Protein AF-A0A957RUN6-F1 (afdb_monomer_lite)

Radius of gyration: 14.37 Å; chains: 1; bounding box: 27×44×25 Å

Sequence (60 aa):
MSLYVETTLEQRIQQVLDEYRPTLYMDGGDVEVLRVDEKGVAHLKMLGACIDCPISLLTM

pLDDT: mean 74.86, std 15.22, range [43.34, 89.62]

Foldseek 3Di:
DPPPPVQPLVNVVVVVQVVCQVVQVVVQKHKDFPDADPVRDTDIDIGGCVVVVPCVVVPD

Structure (mmCIF, N/CA/C/O backbone):
data_AF-A0A957RUN6-F1
#
_entry.id   AF-A0A957RUN6-F1
#
loop_
_atom_site.group_PDB
_atom_site.id
_atom_site.type_symbol
_atom_site.label_atom_id
_atom_site.label_alt_id
_atom_site.label_comp_id
_atom_site.label_asym_id
_atom_site.label_entity_id
_atom_site.label_seq_id
_atom_site.pdbx_PDB_ins_code
_atom_site.Cartn_x
_atom_site.Cartn_y
_atom_site.Cartn_z
_atom_site.occupancy
_atom_site.B_iso_or_equiv
_atom_site.auth_seq_id
_atom_site.auth_comp_id
_atom_site.auth_asym_id
_atom_site.auth_atom_id
_atom_site.pdbx_PDB_model_num
ATOM 1 N N . MET A 1 1 ? -10.435 29.304 14.954 1.00 45.12 1 MET A N 1
ATOM 2 C CA . MET A 1 1 ? -10.157 28.578 13.699 1.00 45.12 1 MET A CA 1
ATOM 3 C C . MET A 1 1 ? -9.630 27.191 14.067 1.00 45.12 1 MET A C 1
ATOM 5 O O . MET A 1 1 ? -8.429 26.975 14.053 1.00 45.12 1 MET A O 1
ATOM 9 N N . SER A 1 2 ? -10.508 26.295 14.529 1.00 43.75 2 SER A N 1
ATOM 10 C CA . SER A 1 2 ? -10.123 24.915 14.855 1.00 43.75 2 SER A CA 1
ATOM 11 C C . SER A 1 2 ? -10.317 24.084 13.593 1.00 43.75 2 SER A C 1
ATOM 13 O O . SER A 1 2 ? -11.428 23.655 13.301 1.00 43.75 2 SER A O 1
ATOM 15 N N . LEU A 1 3 ? -9.263 23.962 12.790 1.00 53.19 3 LEU A N 1
ATOM 16 C CA . LEU A 1 3 ? -9.219 23.036 11.660 1.00 53.19 3 LEU A CA 1
ATOM 17 C C . LEU A 1 3 ? -8.691 21.698 12.182 1.00 53.19 3 LEU A C 1
ATOM 19 O O . LEU A 1 3 ? -7.557 21.320 11.912 1.00 53.19 3 LEU A O 1
ATOM 23 N N . TYR A 1 4 ? -9.504 20.999 12.972 1.00 54.44 4 TYR A N 1
ATOM 24 C CA . TYR A 1 4 ? -9.349 19.555 13.090 1.00 54.44 4 TYR A CA 1
ATOM 25 C C . TYR A 1 4 ? -10.049 18.964 11.874 1.00 54.44 4 TYR A C 1
ATOM 27 O O . TYR A 1 4 ? -11.263 18.788 11.859 1.00 54.44 4 TYR A O 1
ATOM 35 N N . VAL A 1 5 ? -9.277 18.739 10.813 1.00 57.00 5 VAL A N 1
ATOM 36 C CA . VAL A 1 5 ? -9.681 17.773 9.799 1.00 57.00 5 VAL A CA 1
ATOM 37 C C . VAL A 1 5 ? -9.645 16.436 10.526 1.00 57.00 5 VAL A C 1
ATOM 39 O O . VAL A 1 5 ? -8.571 15.965 10.897 1.00 57.00 5 VAL A O 1
ATOM 42 N N . GLU A 1 6 ? -10.811 15.876 10.837 1.00 55.16 6 GLU A N 1
ATOM 43 C CA . GLU A 1 6 ? -10.917 14.492 11.292 1.00 55.16 6 GLU A CA 1
ATOM 44 C C . GLU A 1 6 ? -10.470 13.603 10.128 1.00 55.16 6 GLU A C 1
ATOM 46 O O . GLU A 1 6 ? -11.269 13.187 9.293 1.00 55.16 6 GLU A O 1
ATOM 51 N N . THR A 1 7 ? -9.158 13.392 10.005 1.00 60.88 7 THR A N 1
ATOM 52 C CA . THR A 1 7 ? -8.587 12.527 8.977 1.00 60.88 7 THR A CA 1
ATOM 53 C C . THR A 1 7 ? -9.074 11.113 9.263 1.00 60.88 7 THR A C 1
ATOM 55 O O . THR A 1 7 ? -8.662 10.489 10.247 1.00 60.88 7 THR A O 1
ATOM 58 N N . THR A 1 8 ? -9.984 10.624 8.422 1.00 82.00 8 THR A N 1
ATOM 59 C CA . THR A 1 8 ? -10.496 9.250 8.495 1.00 82.00 8 THR A CA 1
ATOM 60 C C . THR A 1 8 ? -9.332 8.256 8.458 1.00 82.00 8 THR A C 1
ATOM 62 O O . THR A 1 8 ? -8.255 8.562 7.937 1.00 82.00 8 THR A O 1
ATOM 65 N N . LEU A 1 9 ? -9.511 7.057 9.028 1.00 83.81 9 LEU A N 1
ATOM 66 C CA . LEU A 1 9 ? -8.454 6.033 9.032 1.00 83.81 9 LEU A CA 1
ATOM 67 C C . LEU A 1 9 ? -7.933 5.775 7.608 1.00 83.81 9 LEU A C 1
ATOM 69 O O . LEU A 1 9 ? -6.730 5.669 7.405 1.00 83.81 9 LEU A O 1
ATOM 73 N N . GLU A 1 10 ? -8.841 5.766 6.633 1.00 83.06 10 GLU A N 1
ATOM 74 C CA . GLU A 1 10 ? -8.552 5.639 5.204 1.00 83.06 10 GLU A CA 1
ATOM 75 C C . GLU A 1 10 ? -7.621 6.741 4.704 1.00 83.06 10 GLU A C 1
ATOM 77 O O . GLU A 1 10 ? -6.591 6.447 4.107 1.00 83.06 10 GLU A O 1
ATOM 82 N N . GLN A 1 11 ? -7.918 8.006 5.008 1.00 84.88 11 GLN A N 1
ATOM 83 C CA . GLN A 1 11 ? -7.055 9.122 4.620 1.00 84.88 11 GLN A CA 1
ATOM 84 C C . GLN A 1 11 ? -5.675 9.045 5.285 1.00 84.88 11 GLN A C 1
ATOM 86 O O . GLN A 1 11 ? -4.676 9.358 4.644 1.00 84.88 11 GLN A O 1
ATOM 91 N N . ARG A 1 12 ? -5.595 8.594 6.545 1.00 87.12 12 ARG A N 1
ATOM 92 C CA . ARG A 1 12 ? -4.303 8.398 7.229 1.00 87.12 12 ARG A CA 1
ATOM 93 C C . ARG A 1 12 ? -3.485 7.296 6.566 1.00 87.12 12 ARG A C 1
ATOM 95 O O . ARG A 1 12 ? -2.287 7.467 6.371 1.00 87.12 12 ARG A O 1
ATOM 102 N N . ILE A 1 13 ? -4.131 6.184 6.218 1.00 86.75 13 ILE A N 1
ATOM 103 C CA . ILE A 1 13 ? -3.497 5.080 5.493 1.00 86.75 13 ILE A CA 1
ATOM 104 C C . ILE A 1 13 ? -3.008 5.576 4.132 1.00 86.75 13 ILE A C 1
ATOM 106 O O . ILE A 1 13 ? -1.856 5.338 3.788 1.00 86.75 13 ILE A O 1
ATOM 110 N N . GLN A 1 14 ? -3.837 6.323 3.402 1.00 86.06 14 GLN A N 1
ATOM 111 C CA . GLN A 1 14 ? -3.486 6.861 2.091 1.00 86.06 14 GLN A CA 1
ATOM 112 C C . GLN A 1 14 ? -2.258 7.776 2.154 1.00 86.06 14 GLN A C 1
ATOM 114 O O . GLN A 1 14 ? -1.342 7.605 1.359 1.00 86.06 14 GLN A O 1
ATOM 119 N N . GLN A 1 15 ? -2.202 8.692 3.129 1.00 88.38 15 GLN A N 1
ATOM 120 C CA . GLN A 1 15 ? -1.055 9.591 3.300 1.00 88.38 15 GLN A CA 1
ATOM 121 C C . GLN A 1 15 ? 0.244 8.825 3.549 1.00 88.38 15 GLN A C 1
ATOM 123 O O . GLN A 1 15 ? 1.238 9.082 2.879 1.00 88.38 15 GLN A O 1
ATOM 128 N N . VAL A 1 16 ? 0.218 7.853 4.466 1.00 89.12 16 VAL A N 1
ATOM 129 C CA . VAL A 1 16 ? 1.400 7.030 4.753 1.00 89.12 16 VAL A CA 1
ATOM 130 C C . VAL A 1 16 ? 1.803 6.230 3.516 1.00 89.12 16 VAL A C 1
ATOM 132 O O . VAL A 1 16 ? 2.980 6.161 3.183 1.00 89.12 16 VAL A O 1
ATOM 135 N N . LEU A 1 17 ? 0.846 5.641 2.800 1.00 87.56 17 LEU A N 1
ATOM 136 C CA . LEU A 1 17 ? 1.147 4.882 1.588 1.00 87.56 17 LEU A CA 1
ATOM 137 C C . LEU A 1 17 ? 1.745 5.759 0.487 1.00 87.56 17 LEU A C 1
ATOM 139 O O . LEU A 1 17 ? 2.698 5.328 -0.158 1.00 87.56 17 LEU A O 1
ATOM 143 N N . ASP A 1 18 ? 1.257 6.986 0.309 1.00 88.44 18 ASP A N 1
ATOM 144 C CA . ASP A 1 18 ? 1.810 7.936 -0.661 1.00 88.44 18 ASP A CA 1
ATOM 145 C C . ASP A 1 18 ? 3.267 8.316 -0.338 1.00 88.44 18 ASP A C 1
ATOM 147 O O . ASP A 1 18 ? 4.070 8.483 -1.257 1.00 88.44 18 ASP A O 1
ATOM 151 N N . GLU A 1 19 ? 3.649 8.371 0.943 1.00 89.62 19 GLU A N 1
ATOM 152 C CA . GLU A 1 19 ? 5.048 8.570 1.356 1.00 89.62 19 GLU A CA 1
ATOM 153 C C . GLU A 1 19 ? 5.947 7.366 1.017 1.00 89.62 19 GLU A C 1
ATOM 155 O O . GLU A 1 19 ? 7.120 7.548 0.688 1.00 89.62 1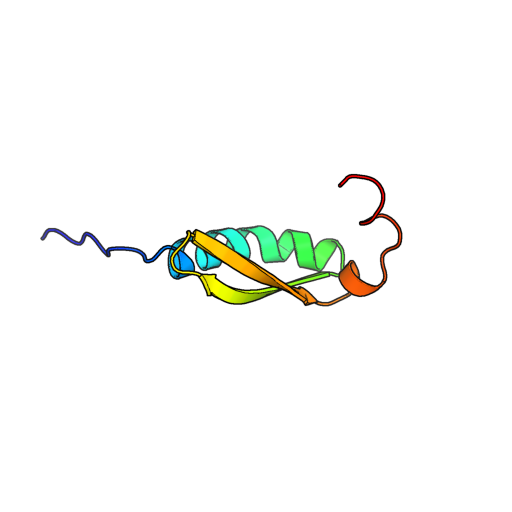9 GLU A O 1
ATOM 160 N N . TYR A 1 20 ? 5.408 6.142 1.052 1.00 86.25 20 TYR A N 1
ATOM 161 C CA . TYR A 1 20 ? 6.154 4.907 0.767 1.00 86.25 20 TYR A CA 1
ATOM 162 C C . TYR A 1 20 ? 6.146 4.486 -0.709 1.00 86.25 20 TYR A C 1
ATOM 164 O O . TYR A 1 20 ? 7.031 3.737 -1.130 1.00 86.25 20 TYR A O 1
ATOM 172 N N . ARG A 1 21 ? 5.202 4.979 -1.520 1.00 87.25 21 ARG A N 1
ATOM 173 C CA . ARG A 1 21 ? 5.148 4.727 -2.970 1.00 87.25 21 ARG A CA 1
ATOM 174 C C . ARG A 1 21 ? 6.473 4.888 -3.713 1.00 87.25 21 ARG A C 1
ATOM 176 O O . ARG A 1 21 ? 6.780 3.997 -4.498 1.00 87.25 21 ARG A O 1
ATOM 183 N N . PRO A 1 22 ? 7.285 5.944 -3.512 1.00 86.81 22 PRO A N 1
ATOM 184 C CA . PRO A 1 22 ? 8.572 6.045 -4.197 1.00 86.81 22 PRO A CA 1
ATOM 185 C C . PRO A 1 22 ? 9.478 4.843 -3.913 1.00 86.81 22 PRO A C 1
ATOM 187 O O . PRO A 1 22 ? 10.113 4.344 -4.834 1.00 86.81 22 PRO A O 1
ATOM 190 N N . THR A 1 23 ? 9.507 4.334 -2.681 1.00 84.38 23 THR A N 1
ATOM 191 C CA . THR A 1 23 ? 10.273 3.128 -2.336 1.00 84.38 23 THR A CA 1
ATOM 192 C C . THR A 1 23 ? 9.670 1.882 -2.976 1.00 84.38 23 THR A C 1
ATOM 194 O O . THR A 1 23 ? 10.399 1.108 -3.587 1.00 84.38 23 THR A O 1
ATOM 197 N N . LEU A 1 24 ? 8.344 1.729 -2.926 1.00 83.06 24 LEU A N 1
ATOM 198 C CA . LEU A 1 24 ? 7.653 0.603 -3.562 1.00 83.06 24 LEU A CA 1
ATOM 199 C C . LEU A 1 24 ? 7.927 0.556 -5.073 1.00 83.06 24 LEU A C 1
ATOM 201 O O . LEU A 1 24 ? 8.267 -0.503 -5.593 1.00 83.06 24 LEU A O 1
ATOM 205 N N . TYR A 1 25 ? 7.881 1.703 -5.758 1.00 83.88 25 TYR A N 1
ATOM 206 C CA . TYR A 1 25 ? 8.203 1.796 -7.183 1.00 83.88 25 TYR A CA 1
ATOM 207 C C . TYR A 1 25 ? 9.663 1.450 -7.483 1.00 83.88 25 TYR A C 1
ATOM 209 O O . TYR A 1 25 ? 9.933 0.817 -8.504 1.00 83.88 25 TYR A O 1
ATOM 217 N N . MET A 1 26 ? 10.601 1.836 -6.610 1.00 82.31 26 MET A N 1
ATOM 218 C CA . MET A 1 26 ? 12.017 1.461 -6.742 1.00 82.31 26 MET A CA 1
ATOM 219 C C . MET A 1 26 ? 12.216 -0.054 -6.614 1.00 82.31 26 MET A C 1
ATOM 221 O O . MET A 1 26 ? 13.030 -0.621 -7.341 1.00 82.31 26 MET A O 1
ATOM 225 N N . ASP A 1 27 ? 11.416 -0.708 -5.771 1.00 81.00 27 ASP A N 1
ATOM 226 C CA . ASP A 1 27 ? 11.357 -2.169 -5.641 1.00 81.00 27 ASP A CA 1
ATOM 227 C C . ASP A 1 27 ? 10.530 -2.838 -6.765 1.00 81.00 27 ASP A C 1
ATOM 229 O O . ASP A 1 27 ? 10.359 -4.059 -6.794 1.00 81.00 27 ASP A O 1
ATOM 233 N N . GLY A 1 28 ? 10.022 -2.053 -7.723 1.00 78.62 28 GLY A N 1
ATOM 234 C CA . GLY A 1 28 ? 9.229 -2.521 -8.861 1.00 78.62 28 GLY A CA 1
ATOM 235 C C . GLY A 1 28 ? 7.777 -2.869 -8.523 1.00 78.62 28 GLY A C 1
ATOM 236 O O . GLY A 1 28 ? 7.096 -3.487 -9.345 1.00 78.62 28 GLY A O 1
ATOM 237 N N . GLY A 1 29 ? 7.298 -2.505 -7.335 1.00 82.56 29 GLY A N 1
ATOM 238 C CA . GLY A 1 29 ? 5.933 -2.716 -6.859 1.00 82.56 29 GLY A CA 1
ATOM 239 C C . GLY A 1 29 ? 5.150 -1.418 -6.656 1.00 82.56 29 GLY A C 1
ATOM 240 O O . GLY A 1 29 ? 5.649 -0.317 -6.856 1.00 82.56 29 GLY A O 1
ATOM 241 N N . ASP A 1 30 ? 3.891 -1.555 -6.261 1.00 84.81 30 ASP A N 1
ATOM 242 C CA . ASP A 1 30 ? 3.031 -0.475 -5.771 1.00 84.81 30 ASP A CA 1
ATOM 243 C C . ASP A 1 30 ? 1.895 -1.101 -4.942 1.00 84.81 30 ASP A C 1
ATOM 245 O O . ASP A 1 30 ? 1.749 -2.327 -4.888 1.00 84.81 30 ASP A O 1
ATOM 249 N N . VAL A 1 31 ? 1.089 -0.288 -4.271 1.00 86.12 31 VAL A N 1
ATOM 250 C CA . VAL A 1 31 ? -0.030 -0.754 -3.456 1.00 86.12 31 VAL A CA 1
ATOM 251 C C . VAL A 1 31 ? -1.245 0.154 -3.614 1.00 86.12 31 VAL A C 1
ATOM 253 O O . VAL A 1 31 ? -1.152 1.382 -3.689 1.00 86.12 31 VAL A O 1
ATOM 256 N N . GLU A 1 32 ? -2.412 -0.475 -3.674 1.00 86.25 32 GLU A N 1
ATOM 257 C CA . GLU A 1 32 ? -3.709 0.179 -3.796 1.00 86.25 32 GLU A CA 1
ATOM 258 C C . GLU A 1 32 ? -4.598 -0.212 -2.611 1.00 86.25 32 GLU A C 1
ATOM 260 O O . GLU A 1 32 ? -4.735 -1.391 -2.282 1.00 86.25 32 GLU A O 1
ATOM 265 N N . VAL A 1 33 ? -5.211 0.777 -1.956 1.00 87.94 33 VAL A N 1
ATOM 266 C CA . VAL A 1 33 ? -6.169 0.542 -0.867 1.00 87.94 33 VAL A CA 1
ATOM 267 C C . VAL A 1 33 ? -7.529 0.224 -1.473 1.00 87.94 33 VAL A C 1
ATOM 269 O O . VAL A 1 33 ? -8.095 1.049 -2.183 1.00 87.94 33 VAL A O 1
ATOM 272 N N . LEU A 1 34 ? -8.069 -0.961 -1.185 1.00 87.88 34 LEU A N 1
ATOM 273 C CA . LEU A 1 34 ? -9.391 -1.366 -1.669 1.00 87.88 34 LEU A CA 1
ATOM 274 C C . LEU A 1 34 ? -10.504 -0.896 -0.732 1.00 87.88 34 LEU A C 1
ATOM 276 O O . LEU A 1 34 ? -11.543 -0.426 -1.186 1.00 87.88 34 LEU A O 1
ATOM 280 N N . ARG A 1 35 ? -10.312 -1.103 0.574 1.00 85.56 35 ARG A N 1
ATOM 281 C CA . ARG A 1 35 ? -11.281 -0.761 1.624 1.00 85.56 35 ARG A CA 1
ATOM 282 C C . ARG A 1 35 ? -10.642 -0.844 2.999 1.00 85.56 35 ARG A C 1
ATOM 284 O O . ARG A 1 35 ? -9.713 -1.623 3.211 1.00 85.56 35 ARG A O 1
ATOM 291 N N . VAL A 1 36 ? -11.217 -0.120 3.947 1.00 86.38 36 VAL A N 1
ATOM 292 C CA . VAL A 1 36 ? -10.942 -0.281 5.373 1.00 86.38 36 VAL A CA 1
ATOM 293 C C . VAL A 1 36 ? -12.224 -0.727 6.062 1.00 86.38 36 VAL A C 1
ATOM 295 O O . VAL A 1 36 ? -13.264 -0.086 5.935 1.00 86.38 36 VAL A O 1
ATOM 298 N N . ASP A 1 37 ? -12.165 -1.845 6.777 1.00 86.31 37 ASP A N 1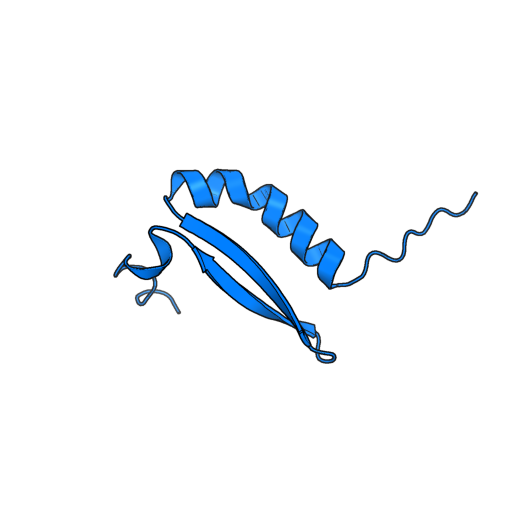
ATOM 299 C CA . ASP A 1 37 ? -13.314 -2.346 7.525 1.00 86.31 37 ASP A CA 1
ATOM 300 C C . ASP A 1 37 ? -13.562 -1.520 8.794 1.00 86.31 37 ASP A C 1
ATOM 302 O O . ASP A 1 37 ? -12.649 -0.928 9.365 1.00 86.31 37 ASP A O 1
ATOM 306 N N . GLU A 1 38 ? -14.787 -1.579 9.316 1.00 82.31 38 GLU A N 1
ATOM 307 C CA . GLU A 1 38 ? -15.209 -0.941 10.578 1.00 82.31 38 GLU A CA 1
ATOM 308 C C . GLU A 1 38 ? -14.374 -1.356 11.808 1.00 82.31 38 GLU A C 1
ATOM 310 O O . GLU A 1 38 ? -14.366 -0.674 12.830 1.00 82.31 38 GLU A O 1
ATOM 315 N N . LYS A 1 39 ? -13.629 -2.462 11.696 1.00 84.75 39 LYS A N 1
ATOM 316 C CA . LYS A 1 39 ? -12.676 -2.958 12.702 1.00 84.75 39 LYS A CA 1
ATOM 317 C C . LYS A 1 39 ? -11.260 -2.379 12.550 1.00 84.75 39 LYS A C 1
ATOM 319 O O . LYS A 1 39 ? -10.372 -2.768 13.301 1.00 84.75 39 LYS A O 1
ATOM 324 N N . GLY A 1 40 ? -11.034 -1.498 11.574 1.00 82.12 40 GLY A N 1
ATOM 325 C CA . GLY A 1 40 ? -9.735 -0.887 11.280 1.00 82.12 40 GLY A CA 1
ATOM 326 C C . GLY A 1 40 ? -8.786 -1.753 10.445 1.00 82.12 40 GLY A C 1
ATOM 327 O O . GLY A 1 40 ? -7.586 -1.494 10.432 1.00 82.12 40 GLY A O 1
ATOM 328 N N . VAL A 1 41 ? -9.294 -2.783 9.759 1.00 86.56 41 VAL A N 1
ATOM 329 C CA . VAL A 1 41 ? -8.488 -3.656 8.889 1.00 86.56 41 VAL A CA 1
ATOM 330 C C . VAL A 1 41 ? -8.484 -3.096 7.470 1.00 86.56 41 VAL A C 1
ATOM 332 O O . VAL A 1 41 ? -9.543 -2.976 6.857 1.00 86.56 41 VAL A O 1
ATOM 335 N N . ALA A 1 42 ? -7.302 -2.768 6.948 1.00 86.50 42 ALA A N 1
ATOM 336 C CA . ALA A 1 42 ? -7.124 -2.301 5.578 1.00 86.50 42 ALA A CA 1
ATOM 337 C C . ALA A 1 42 ? -6.893 -3.478 4.625 1.00 86.50 42 ALA A C 1
ATOM 339 O O . ALA A 1 42 ? -5.962 -4.264 4.802 1.00 86.50 42 ALA A O 1
ATOM 340 N N . HIS A 1 43 ? -7.726 -3.577 3.595 1.00 86.50 43 HIS A N 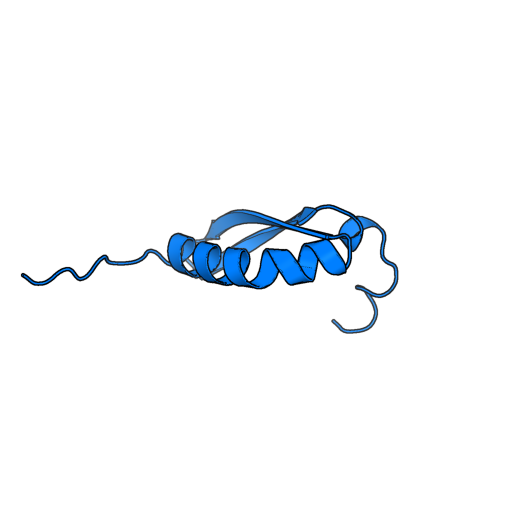1
ATOM 341 C CA . HIS A 1 43 ? -7.551 -4.520 2.498 1.00 86.50 43 HIS A CA 1
ATOM 342 C C . HIS A 1 43 ? -6.803 -3.820 1.378 1.00 86.50 43 HIS A C 1
ATOM 344 O O . HIS A 1 43 ? -7.274 -2.817 0.836 1.00 86.50 43 HIS A O 1
ATOM 350 N N . LEU A 1 44 ? -5.637 -4.357 1.044 1.00 87.19 44 LEU A N 1
ATOM 351 C CA . LEU A 1 44 ? -4.736 -3.793 0.053 1.00 87.19 44 LEU A CA 1
ATOM 352 C C . LEU A 1 44 ? -4.608 -4.741 -1.136 1.00 87.19 44 LEU A C 1
ATOM 354 O O . LEU A 1 44 ? -4.617 -5.964 -0.982 1.00 87.19 44 LEU A O 1
ATOM 358 N N . LYS A 1 45 ? -4.448 -4.166 -2.321 1.00 84.00 45 LYS A N 1
ATOM 359 C CA . LYS A 1 45 ? -4.038 -4.871 -3.526 1.00 84.00 45 LYS A CA 1
ATOM 360 C C . LYS 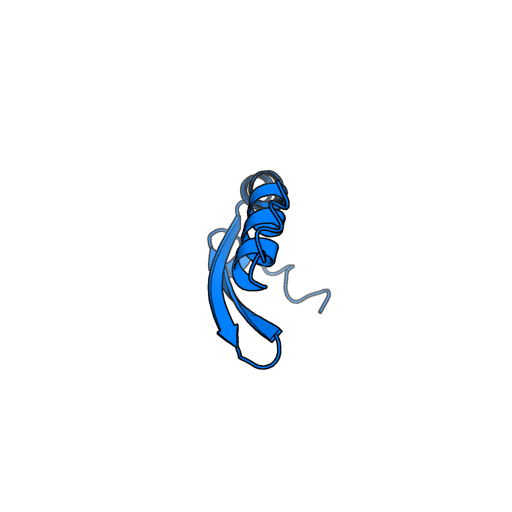A 1 45 ? -2.602 -4.480 -3.839 1.00 84.00 45 LYS A C 1
ATOM 362 O O . LYS A 1 45 ? -2.314 -3.315 -4.090 1.00 84.00 45 LYS A O 1
ATOM 367 N N . MET A 1 46 ? -1.712 -5.463 -3.832 1.00 84.19 46 MET A N 1
ATOM 368 C CA . MET A 1 46 ? -0.338 -5.272 -4.286 1.00 84.19 46 MET A CA 1
ATOM 369 C C . MET A 1 46 ? -0.332 -5.193 -5.817 1.00 84.19 46 MET A C 1
ATOM 371 O O . MET A 1 46 ? -1.016 -5.968 -6.487 1.00 84.19 46 MET A O 1
ATOM 375 N N . LEU A 1 47 ? 0.421 -4.252 -6.369 1.00 78.88 47 LEU A N 1
ATOM 376 C CA . LEU A 1 47 ? 0.610 -4.029 -7.799 1.00 78.88 47 LEU A CA 1
ATOM 377 C C . LEU A 1 47 ? 2.099 -4.223 -8.146 1.00 78.88 47 LEU A C 1
ATOM 379 O O . LEU A 1 47 ? 2.974 -4.081 -7.294 1.00 78.88 47 LEU A O 1
ATOM 383 N N . GLY A 1 48 ? 2.397 -4.560 -9.403 1.00 72.81 48 GLY A N 1
ATOM 384 C CA . GLY A 1 48 ? 3.773 -4.719 -9.894 1.00 72.81 48 GLY A CA 1
ATOM 385 C C . GLY A 1 48 ? 4.469 -6.011 -9.446 1.00 72.81 48 GLY A C 1
ATOM 386 O O . GLY A 1 48 ? 3.829 -7.044 -9.238 1.00 72.81 48 GLY A O 1
ATOM 387 N N . ALA A 1 49 ? 5.797 -5.954 -9.317 1.00 63.97 49 ALA A N 1
ATOM 388 C CA . ALA A 1 49 ? 6.666 -7.087 -8.998 1.00 63.97 49 ALA A CA 1
ATOM 389 C C . ALA A 1 49 ? 6.325 -7.763 -7.660 1.00 63.97 49 ALA A C 1
ATOM 391 O O . ALA A 1 49 ? 6.660 -8.926 -7.468 1.00 63.97 49 ALA A O 1
ATOM 392 N N . CYS A 1 50 ? 5.598 -7.097 -6.758 1.00 56.66 50 CYS A N 1
ATOM 393 C CA . CYS A 1 50 ? 5.131 -7.691 -5.505 1.00 56.66 50 CYS A CA 1
ATOM 394 C C . CYS A 1 50 ? 4.164 -8.878 -5.686 1.00 56.66 50 CYS A C 1
ATOM 396 O O . CYS A 1 50 ? 3.994 -9.643 -4.742 1.00 56.66 50 CYS A O 1
ATOM 398 N N . ILE A 1 51 ? 3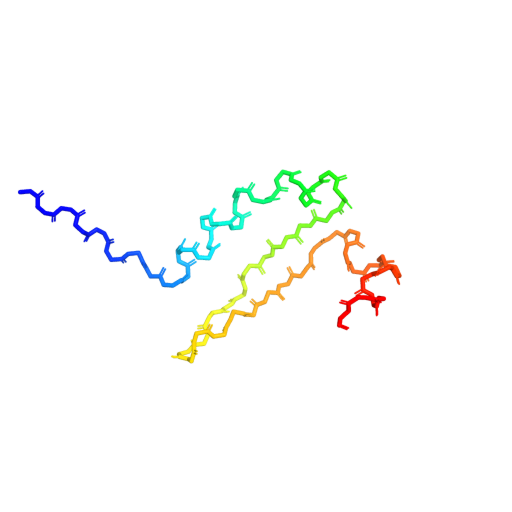.546 -9.055 -6.861 1.00 53.84 51 ILE A N 1
ATOM 399 C CA . ILE A 1 51 ? 2.719 -10.240 -7.164 1.00 53.84 51 ILE A CA 1
ATOM 400 C C . ILE A 1 51 ? 3.575 -11.470 -7.510 1.00 53.84 51 ILE A C 1
ATOM 402 O O . ILE A 1 51 ? 3.160 -12.588 -7.216 1.00 53.84 51 ILE A O 1
ATOM 406 N N . ASP A 1 52 ? 4.759 -11.277 -8.101 1.00 49.78 52 ASP A N 1
ATOM 407 C CA . ASP A 1 52 ? 5.591 -12.361 -8.652 1.00 49.78 52 ASP A CA 1
ATOM 408 C C . ASP A 1 52 ? 6.967 -12.474 -7.967 1.00 49.78 52 ASP A C 1
ATOM 410 O O . ASP A 1 52 ? 7.802 -13.275 -8.371 1.00 49.78 52 ASP A O 1
ATOM 414 N N . CYS A 1 53 ? 7.237 -11.686 -6.918 1.00 52.62 53 CYS A N 1
ATOM 415 C CA . CYS A 1 53 ? 8.516 -11.720 -6.214 1.00 52.62 53 CYS A CA 1
ATOM 416 C C . CYS A 1 53 ? 8.527 -12.861 -5.174 1.00 52.62 53 CYS A C 1
ATOM 418 O O . CYS A 1 53 ? 7.914 -12.724 -4.108 1.00 52.62 53 CYS A O 1
ATOM 420 N N . PRO A 1 54 ? 9.255 -13.972 -5.412 1.00 54.03 54 PRO A N 1
ATOM 421 C CA . PRO A 1 54 ? 9.251 -15.158 -4.545 1.00 54.03 54 PRO A CA 1
ATOM 422 C C . PRO A 1 54 ? 9.830 -14.901 -3.143 1.00 54.03 54 PRO A C 1
ATOM 424 O O . PRO A 1 54 ? 9.762 -15.770 -2.277 1.00 54.03 54 PRO A O 1
ATOM 427 N N . ILE A 1 55 ? 10.389 -13.712 -2.899 1.00 55.25 55 ILE A N 1
ATOM 428 C CA . ILE A 1 55 ? 10.970 -13.320 -1.614 1.00 55.25 55 ILE A CA 1
ATOM 429 C C . ILE A 1 55 ? 9.922 -12.811 -0.610 1.00 55.25 55 ILE A C 1
ATOM 431 O O . ILE A 1 55 ? 10.171 -12.873 0.591 1.00 55.25 55 ILE A O 1
ATOM 435 N N . SER A 1 56 ? 8.732 -12.381 -1.062 1.00 53.25 56 SER A N 1
ATOM 436 C CA . SER A 1 56 ? 7.663 -11.882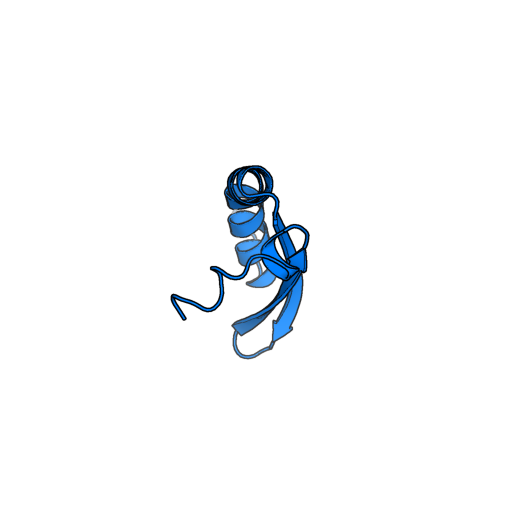 -0.168 1.00 53.25 56 SER A CA 1
ATOM 437 C C . SER A 1 56 ? 7.041 -12.974 0.717 1.00 53.25 56 SER A C 1
ATOM 439 O O . SER A 1 56 ? 6.422 -12.673 1.732 1.00 53.25 56 SER A O 1
ATOM 441 N N . LEU A 1 57 ? 7.239 -14.251 0.373 1.00 55.06 57 LEU A N 1
ATOM 442 C CA . LEU A 1 57 ? 6.819 -15.389 1.197 1.00 55.06 57 LEU A CA 1
ATOM 443 C C . LEU A 1 57 ? 7.788 -15.715 2.342 1.00 55.06 57 LEU A C 1
ATOM 445 O O . LEU A 1 57 ? 7.440 -16.523 3.199 1.00 55.06 57 LEU A O 1
ATOM 449 N N . LEU A 1 58 ? 8.999 -15.146 2.362 1.00 54.97 58 LEU A N 1
ATOM 450 C CA . LEU A 1 58 ? 10.062 -15.645 3.240 1.00 54.97 58 LEU A CA 1
ATOM 451 C C . LEU A 1 58 ? 10.091 -15.003 4.637 1.00 54.97 58 LEU A C 1
ATOM 453 O O . LEU A 1 58 ? 10.771 -15.528 5.514 1.00 54.97 58 LEU A O 1
ATOM 457 N N . THR A 1 59 ? 9.378 -13.894 4.860 1.00 49.50 59 THR A N 1
ATOM 458 C CA . THR A 1 59 ? 9.449 -13.126 6.122 1.00 49.50 59 THR A CA 1
ATOM 459 C C . THR A 1 59 ? 8.095 -12.777 6.756 1.00 49.50 59 THR A C 1
ATOM 461 O O . THR A 1 59 ? 8.060 -11.867 7.582 1.00 49.50 59 THR A O 1
ATOM 464 N N . MET A 1 60 ? 6.994 -13.448 6.381 1.00 43.34 60 MET A N 1
ATOM 465 C CA . MET A 1 60 ? 5.720 -13.354 7.128 1.00 43.34 60 MET A CA 1
ATOM 466 C C . MET A 1 60 ? 5.869 -13.871 8.561 1.00 43.34 60 MET A C 1
ATOM 468 O O . MET A 1 60 ? 6.527 -14.922 8.740 1.00 43.34 60 MET A O 1
#

Secondary structure (DSSP, 8-state):
--------HHHHHHHHHHHHHHHHHHTTEEEEEEEE-TTSPEEEEEEEGGGT-TTTTS--